Protein AF-A0A3M1XAQ1-F1 (afdb_monomer_lite)

Structure (mmCIF, N/CA/C/O backbone):
data_AF-A0A3M1XAQ1-F1
#
_entry.id   AF-A0A3M1XAQ1-F1
#
loop_
_atom_site.group_PDB
_atom_site.id
_atom_site.type_symbol
_atom_site.label_atom_id
_atom_site.label_alt_id
_atom_site.label_comp_id
_atom_site.label_asym_id
_atom_site.label_entity_id
_atom_site.label_seq_id
_atom_site.pdbx_PDB_ins_code
_atom_site.Cartn_x
_atom_site.Cartn_y
_atom_site.Cartn_z
_atom_site.occupancy
_atom_site.B_iso_or_equiv
_atom_site.auth_seq_id
_atom_site.auth_comp_id
_atom_site.auth_asym_id
_atom_site.auth_atom_id
_atom_site.pdbx_PDB_model_num
ATOM 1 N N . MET A 1 1 ? 10.611 -20.715 -23.737 1.00 50.28 1 MET A N 1
ATOM 2 C CA . MET A 1 1 ? 11.105 -19.715 -22.766 1.00 50.28 1 MET A CA 1
ATOM 3 C C . M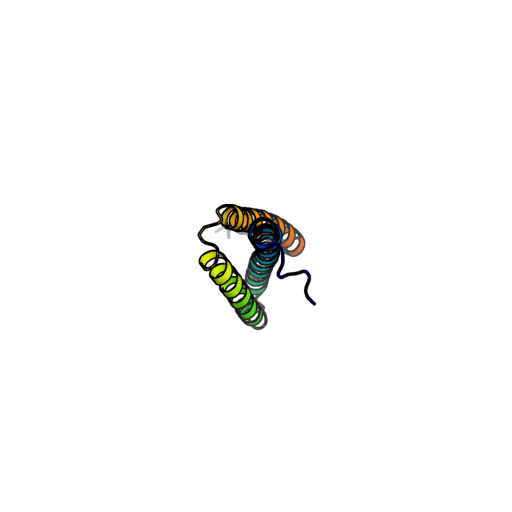ET A 1 1 ? 12.162 -18.827 -23.438 1.00 50.28 1 MET A C 1
ATOM 5 O O . MET A 1 1 ? 13.251 -18.686 -22.917 1.00 50.28 1 MET A O 1
ATOM 9 N N . THR A 1 2 ? 11.859 -18.276 -24.624 1.00 36.25 2 THR A N 1
ATOM 10 C CA . THR A 1 2 ? 12.825 -17.548 -25.488 1.00 36.25 2 THR A CA 1
ATOM 11 C C . THR A 1 2 ? 12.189 -16.377 -26.260 1.00 36.25 2 THR A C 1
ATOM 13 O O . THR A 1 2 ? 12.865 -15.686 -27.005 1.00 36.25 2 THR A O 1
ATOM 16 N N . TRP A 1 3 ? 10.897 -16.088 -26.049 1.00 40.53 3 TRP A N 1
ATOM 17 C CA . TRP A 1 3 ? 10.198 -14.948 -26.671 1.00 40.53 3 TRP A CA 1
ATOM 18 C C . TRP A 1 3 ? 10.388 -13.611 -25.925 1.00 40.53 3 TRP A C 1
ATOM 20 O O . TRP A 1 3 ? 10.024 -12.563 -26.447 1.00 40.53 3 TRP A O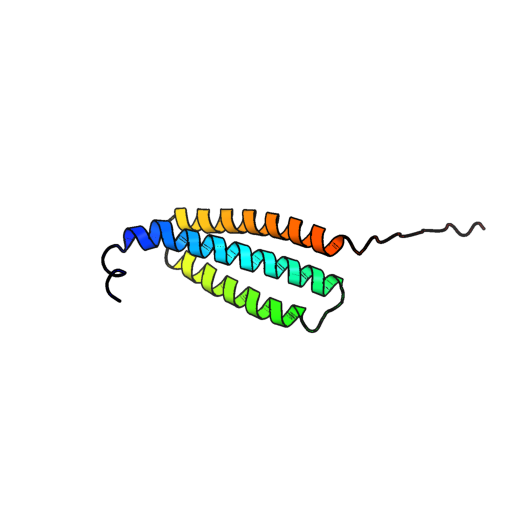 1
ATOM 30 N N . PHE A 1 4 ? 10.963 -13.628 -24.715 1.00 51.12 4 PHE A N 1
ATOM 31 C CA . PHE A 1 4 ? 11.193 -12.425 -23.897 1.00 51.12 4 PHE A CA 1
ATOM 32 C C . PHE A 1 4 ? 12.482 -11.665 -24.258 1.00 51.12 4 PHE A C 1
ATOM 34 O O . PHE A 1 4 ? 12.621 -10.508 -23.875 1.00 51.12 4 PHE A O 1
ATOM 41 N N . GLU A 1 5 ? 13.402 -12.267 -25.017 1.00 54.16 5 GLU A N 1
ATOM 42 C CA . GLU A 1 5 ? 14.699 -11.648 -25.339 1.00 54.16 5 GLU A CA 1
ATOM 43 C C . GLU A 1 5 ? 14.679 -10.754 -26.592 1.00 54.16 5 GLU A C 1
ATOM 45 O O . GLU A 1 5 ? 15.619 -9.997 -26.813 1.00 54.16 5 GLU A O 1
ATOM 50 N N . HIS A 1 6 ? 13.630 -10.792 -27.424 1.00 50.28 6 HIS A N 1
ATOM 51 C CA . HIS A 1 6 ? 13.658 -10.145 -28.749 1.00 50.28 6 HIS A CA 1
ATOM 52 C C . HIS A 1 6 ? 13.050 -8.731 -28.828 1.00 50.28 6 HIS A C 1
ATOM 54 O O . HIS A 1 6 ? 13.285 -8.035 -29.813 1.00 50.28 6 HIS A O 1
ATOM 60 N N . HIS A 1 7 ? 12.359 -8.235 -27.789 1.00 53.88 7 HIS A N 1
ATOM 61 C CA . HIS A 1 7 ? 11.823 -6.859 -27.767 1.00 53.88 7 HIS A CA 1
ATOM 62 C C . HIS A 1 7 ? 12.039 -6.146 -26.416 1.00 53.88 7 HIS A C 1
ATOM 64 O O . HIS A 1 7 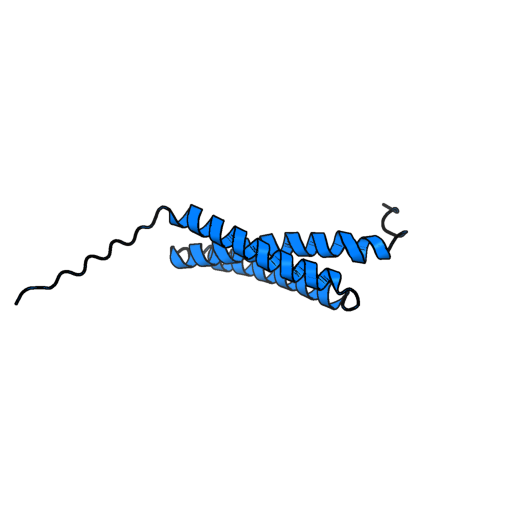? 11.071 -5.874 -25.698 1.00 53.88 7 HIS A O 1
ATOM 70 N N . PRO A 1 8 ? 13.289 -5.781 -26.066 1.00 59.00 8 PRO A N 1
ATOM 71 C CA . PRO A 1 8 ? 13.614 -5.095 -24.807 1.00 59.00 8 PRO A CA 1
ATOM 72 C C . PRO A 1 8 ? 12.865 -3.761 -24.619 1.00 59.00 8 PRO A C 1
ATOM 74 O O . PRO A 1 8 ? 12.651 -3.315 -23.495 1.00 59.00 8 PRO A O 1
ATOM 77 N N . GLN A 1 9 ? 12.400 -3.149 -25.712 1.00 58.91 9 GLN A N 1
ATOM 78 C CA . GLN A 1 9 ? 11.705 -1.861 -25.699 1.00 58.91 9 GLN A CA 1
ATOM 79 C C . GLN A 1 9 ? 10.216 -1.994 -25.321 1.00 58.91 9 GLN A C 1
ATOM 81 O O . GLN A 1 9 ? 9.723 -1.250 -24.484 1.00 58.91 9 GLN A O 1
ATOM 86 N N . LEU A 1 10 ? 9.479 -2.982 -25.839 1.00 61.19 10 LEU A N 1
ATOM 87 C CA . LEU A 1 10 ? 8.047 -3.136 -25.518 1.00 61.19 10 LEU A CA 1
ATOM 88 C C . LEU A 1 10 ? 7.813 -3.555 -24.059 1.00 61.19 10 LEU A C 1
ATOM 90 O O . LEU A 1 10 ? 6.885 -3.073 -23.405 1.00 61.19 10 LEU A O 1
ATOM 94 N N . PHE A 1 11 ? 8.679 -4.420 -23.528 1.00 65.50 11 PHE A N 1
ATOM 95 C CA . PHE A 1 11 ? 8.597 -4.844 -22.133 1.00 65.50 11 PHE A CA 1
ATOM 96 C C . PHE A 1 11 ? 8.865 -3.675 -21.175 1.00 65.50 11 PHE A C 1
ATOM 98 O O . PHE A 1 11 ? 8.093 -3.453 -20.243 1.00 65.50 11 PHE A O 1
ATOM 105 N N . ALA A 1 12 ? 9.906 -2.884 -21.453 1.00 63.88 12 ALA A N 1
ATOM 106 C CA . ALA A 1 12 ? 10.271 -1.724 -20.648 1.00 63.88 12 ALA A CA 1
ATOM 107 C C . ALA A 1 12 ? 9.246 -0.582 -20.717 1.00 63.88 12 ALA A C 1
ATOM 109 O O . ALA A 1 12 ? 9.067 0.122 -19.725 1.00 63.88 12 ALA A O 1
ATOM 110 N N . TRP A 1 13 ? 8.569 -0.397 -21.855 1.00 66.50 13 TRP A N 1
ATOM 111 C CA . TRP A 1 13 ? 7.678 0.744 -22.082 1.00 66.50 13 TRP A CA 1
ATOM 112 C C . TRP A 1 13 ? 6.198 0.487 -21.800 1.00 66.50 13 TRP A C 1
ATOM 114 O O . TRP A 1 13 ? 5.475 1.447 -21.550 1.00 66.50 13 TRP A O 1
ATOM 124 N N . VAL A 1 14 ? 5.740 -0.769 -21.784 1.00 70.31 14 VAL A N 1
ATOM 125 C CA . VAL A 1 14 ? 4.310 -1.082 -21.600 1.00 70.31 14 VAL A CA 1
ATOM 126 C C . VAL A 1 14 ? 4.074 -2.059 -20.454 1.00 70.31 14 VAL A C 1
ATOM 128 O O . VAL A 1 14 ? 3.331 -1.757 -19.524 1.00 70.31 14 VAL A O 1
ATOM 131 N N . ILE A 1 15 ? 4.728 -3.220 -20.475 1.00 75.81 15 ILE A N 1
ATOM 132 C CA . ILE A 1 15 ? 4.457 -4.287 -19.497 1.00 75.81 15 ILE A CA 1
ATOM 133 C C . ILE A 1 15 ? 4.911 -3.866 -18.097 1.00 75.81 15 ILE A C 1
ATOM 135 O O . ILE A 1 15 ? 4.202 -4.057 -17.113 1.00 75.81 15 ILE A O 1
ATOM 139 N N . LEU A 1 16 ? 6.081 -3.249 -18.013 1.00 76.50 16 LEU A N 1
ATOM 140 C CA . LEU A 1 16 ? 6.716 -2.879 -16.759 1.00 76.50 16 LEU A CA 1
ATOM 141 C C . LEU A 1 16 ? 5.958 -1.756 -16.015 1.00 76.50 16 LEU A C 1
ATOM 143 O O . LEU A 1 16 ? 5.672 -1.948 -14.830 1.00 76.50 16 LEU A O 1
ATOM 147 N N . PRO A 1 17 ? 5.507 -0.663 -16.667 1.00 78.56 17 PRO A N 1
ATOM 148 C CA . PRO A 1 17 ? 4.595 0.304 -16.049 1.00 78.56 17 PRO A CA 1
ATOM 149 C C . PRO A 1 17 ? 3.262 -0.301 -15.588 1.00 78.56 17 PRO A C 1
ATOM 151 O O . PRO A 1 17 ? 2.7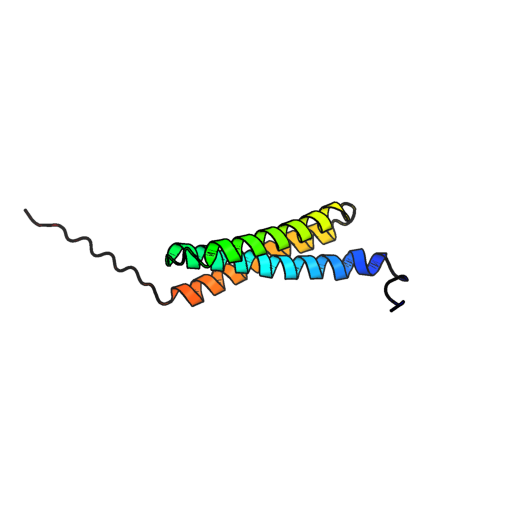78 0.060 -14.519 1.00 78.56 17 PRO A O 1
ATOM 154 N N . ILE A 1 18 ? 2.682 -1.238 -16.349 1.00 81.81 18 ILE A N 1
ATOM 155 C CA . ILE A 1 18 ? 1.420 -1.905 -15.984 1.00 81.81 18 ILE A CA 1
ATOM 156 C C . ILE A 1 18 ? 1.600 -2.775 -14.736 1.00 81.81 18 ILE A C 1
ATOM 158 O O . ILE A 1 18 ? 0.783 -2.728 -13.817 1.00 81.81 18 ILE A O 1
ATOM 162 N N . VAL A 1 19 ? 2.685 -3.545 -14.660 1.00 81.69 19 VAL A N 1
ATOM 163 C CA . VAL A 1 19 ? 2.988 -4.359 -13.475 1.00 81.69 19 VAL A CA 1
ATOM 164 C C . VAL A 1 19 ? 3.215 -3.469 -12.251 1.00 81.69 19 VAL A C 1
ATOM 166 O O . VAL A 1 19 ? 2.666 -3.753 -11.188 1.00 81.69 19 VAL A O 1
ATOM 169 N N . ILE A 1 20 ? 3.953 -2.362 -12.403 1.00 83.69 20 ILE A N 1
ATOM 170 C CA . ILE A 1 20 ? 4.133 -1.365 -11.336 1.00 83.69 20 ILE A CA 1
ATOM 171 C C . ILE A 1 20 ? 2.781 -0.792 -10.901 1.00 83.69 20 ILE A C 1
ATOM 173 O O . ILE A 1 20 ? 2.521 -0.690 -9.704 1.00 83.69 20 ILE A O 1
ATOM 177 N N . PHE A 1 21 ? 1.907 -0.453 -11.847 1.00 86.81 21 PHE A N 1
ATOM 178 C CA . PHE A 1 21 ? 0.581 0.088 -11.569 1.00 86.81 21 PHE A CA 1
ATOM 179 C C . PHE A 1 21 ? -0.245 -0.857 -10.683 1.00 86.81 21 PHE A C 1
ATOM 181 O O . PHE A 1 21 ? -0.712 -0.450 -9.618 1.00 86.81 21 PHE A O 1
ATOM 188 N N . PHE A 1 22 ? -0.359 -2.136 -11.056 1.00 86.38 22 PHE A N 1
ATOM 189 C CA . PHE A 1 22 ? -1.092 -3.121 -10.254 1.00 86.38 22 PHE A CA 1
ATOM 190 C C . PHE A 1 22 ? -0.421 -3.398 -8.904 1.00 86.38 22 PHE A C 1
ATOM 192 O O . PHE A 1 22 ? -1.108 -3.453 -7.882 1.00 86.38 22 PHE A O 1
ATOM 199 N N . ALA A 1 23 ? 0.911 -3.503 -8.867 1.00 86.12 23 ALA A N 1
ATOM 200 C CA . ALA A 1 23 ? 1.654 -3.664 -7.619 1.00 86.12 23 ALA A CA 1
ATOM 201 C C . ALA A 1 23 ? 1.402 -2.491 -6.653 1.00 86.12 23 ALA A C 1
ATOM 203 O O . ALA A 1 23 ? 1.219 -2.704 -5.454 1.00 86.12 23 ALA A O 1
ATOM 204 N N . ARG A 1 24 ? 1.315 -1.254 -7.166 1.00 88.44 24 ARG A N 1
ATOM 205 C CA . ARG A 1 24 ? 0.989 -0.063 -6.367 1.00 88.44 24 ARG A CA 1
ATOM 206 C C . ARG A 1 24 ? -0.444 -0.042 -5.871 1.00 88.44 24 ARG A C 1
ATOM 208 O O . ARG A 1 24 ? -0.654 0.359 -4.729 1.00 88.44 24 ARG A O 1
ATOM 215 N N . ILE A 1 25 ? -1.408 -0.498 -6.667 1.00 90.19 25 ILE A N 1
ATOM 216 C CA . ILE A 1 25 ? -2.795 -0.627 -6.203 1.00 90.19 25 ILE A CA 1
ATOM 217 C C . ILE A 1 25 ? -2.867 -1.573 -5.003 1.00 90.19 25 ILE A C 1
ATOM 219 O O . ILE A 1 25 ? -3.493 -1.239 -3.994 1.00 90.19 25 ILE A O 1
ATOM 223 N N . VAL A 1 26 ? -2.198 -2.726 -5.089 1.00 88.62 26 VAL A N 1
ATOM 224 C CA . VAL A 1 26 ? -2.157 -3.704 -3.995 1.00 88.62 26 VAL A CA 1
ATOM 225 C C . VAL A 1 26 ? -1.450 -3.126 -2.767 1.00 88.62 26 VAL A C 1
ATOM 227 O O . VAL A 1 26 ? -2.003 -3.212 -1.674 1.00 88.62 26 VAL A O 1
ATOM 230 N N . ASP A 1 27 ? -0.289 -2.480 -2.929 1.00 91.12 27 ASP A N 1
ATOM 231 C CA . ASP A 1 27 ? 0.439 -1.847 -1.815 1.00 91.12 27 ASP A CA 1
ATOM 232 C C . ASP A 1 27 ? -0.423 -0.828 -1.059 1.00 91.12 27 ASP A C 1
ATOM 234 O O . ASP A 1 27 ? -0.525 -0.874 0.166 1.00 91.12 27 ASP A O 1
ATOM 238 N N . VAL A 1 28 ? -1.076 0.082 -1.786 1.00 90.56 28 VAL A N 1
ATOM 239 C CA . VAL A 1 28 ? -1.907 1.125 -1.171 1.00 90.56 28 VAL A CA 1
ATOM 240 C C . VAL A 1 28 ? -3.147 0.520 -0.513 1.00 90.56 28 VAL A C 1
ATOM 242 O O . VAL A 1 28 ? -3.512 0.925 0.586 1.00 90.56 28 VAL A O 1
ATOM 245 N N . SER A 1 29 ? -3.749 -0.504 -1.119 1.00 89.06 29 SER A N 1
ATOM 246 C CA . SER A 1 29 ? -4.895 -1.201 -0.523 1.00 89.06 29 SER A CA 1
ATOM 247 C C . SER A 1 29 ? -4.513 -1.911 0.783 1.00 89.06 29 SER A C 1
ATOM 249 O O . SER A 1 29 ? -5.226 -1.801 1.782 1.00 89.06 29 SER A O 1
ATOM 251 N N . LEU A 1 30 ? -3.361 -2.594 0.818 1.00 90.31 30 LEU A N 1
ATOM 252 C CA . LEU A 1 30 ? -2.828 -3.227 2.032 1.00 90.31 30 LEU A CA 1
ATOM 253 C C . LEU A 1 30 ? -2.535 -2.196 3.124 1.00 90.31 30 LEU A C 1
ATOM 255 O O . LEU A 1 30 ? -2.835 -2.438 4.296 1.00 90.31 30 LEU A O 1
ATOM 259 N N . ARG A 1 31 ? -2.024 -1.025 2.734 1.00 90.75 31 ARG A N 1
ATOM 260 C CA . ARG A 1 31 ? -1.794 0.105 3.634 1.00 90.75 31 ARG A CA 1
ATOM 261 C C . ARG A 1 31 ? -3.080 0.574 4.300 1.00 90.75 31 ARG A C 1
ATOM 263 O O . ARG A 1 31 ? -3.089 0.766 5.517 1.00 90.75 31 ARG A O 1
ATOM 270 N N . THR A 1 32 ? -4.167 0.702 3.542 1.00 91.25 32 THR A N 1
ATOM 271 C CA . THR A 1 32 ? -5.484 1.059 4.086 1.00 91.25 32 THR A CA 1
ATOM 272 C C . THR A 1 32 ? -6.010 -0.018 5.033 1.00 91.25 32 THR A C 1
ATOM 274 O O . THR A 1 32 ? -6.409 0.290 6.155 1.00 91.25 32 THR A O 1
ATOM 277 N N . ILE A 1 33 ? -5.931 -1.297 4.646 1.00 89.00 33 ILE A N 1
ATOM 278 C CA . ILE A 1 33 ? -6.335 -2.420 5.511 1.00 89.00 33 ILE A CA 1
ATOM 279 C C . ILE A 1 33 ? -5.549 -2.399 6.823 1.00 89.00 33 ILE A C 1
ATOM 281 O O . ILE A 1 33 ? -6.133 -2.552 7.896 1.00 89.00 33 ILE A O 1
ATOM 285 N N . ARG A 1 34 ? -4.233 -2.171 6.764 1.00 90.25 34 ARG A N 1
ATOM 286 C CA . ARG A 1 34 ? -3.385 -2.058 7.953 1.00 90.25 34 ARG A CA 1
ATOM 287 C C . ARG A 1 34 ? -3.880 -0.950 8.877 1.00 90.25 34 ARG A C 1
ATOM 289 O O . ARG A 1 34 ? -4.007 -1.195 10.074 1.00 90.25 34 ARG A O 1
ATOM 296 N N . VAL A 1 35 ? -4.168 0.239 8.344 1.00 88.69 35 VAL A N 1
ATOM 297 C CA . VAL A 1 35 ? -4.695 1.363 9.136 1.00 88.69 35 VAL A CA 1
ATOM 298 C C . VAL A 1 35 ? -6.014 0.974 9.808 1.00 88.69 35 VAL A C 1
ATOM 300 O O . VAL A 1 35 ? -6.137 1.138 11.019 1.00 88.69 35 VAL A O 1
ATOM 303 N N . ILE A 1 36 ? -6.948 0.359 9.079 1.00 86.81 36 ILE A N 1
ATOM 304 C CA . ILE A 1 36 ? -8.235 -0.097 9.632 1.00 86.81 36 ILE A CA 1
ATOM 305 C C . ILE A 1 36 ? -8.043 -1.158 10.726 1.00 86.81 36 ILE A C 1
ATOM 307 O O . ILE A 1 36 ? -8.720 -1.144 11.752 1.00 86.81 36 ILE A O 1
ATOM 311 N N . LEU A 1 37 ? -7.112 -2.097 10.554 1.00 86.50 37 LEU A N 1
ATOM 312 C CA . LEU A 1 37 ? -6.823 -3.107 11.575 1.00 86.50 37 LEU A CA 1
ATOM 313 C C . LEU A 1 37 ? -6.212 -2.488 12.837 1.00 86.50 37 LEU A C 1
ATOM 315 O O . LEU A 1 37 ? -6.527 -2.930 13.943 1.00 86.50 37 LEU A O 1
ATOM 319 N N . ILE A 1 38 ? -5.382 -1.451 12.686 1.00 88.00 38 ILE A N 1
ATOM 320 C CA . ILE A 1 38 ? -4.833 -0.684 13.811 1.00 88.00 38 ILE A CA 1
ATOM 321 C C . ILE A 1 38 ? -5.955 0.051 14.548 1.00 88.00 38 ILE A C 1
ATOM 323 O O . ILE A 1 38 ? -6.033 -0.061 15.773 1.00 88.00 38 ILE A O 1
ATOM 327 N N . THR A 1 39 ? -6.849 0.744 13.832 1.00 84.56 39 THR A N 1
ATOM 328 C CA . THR A 1 39 ? -7.980 1.463 14.448 1.00 84.56 39 THR A CA 1
ATOM 329 C C . THR A 1 39 ? -8.983 0.513 15.109 1.00 84.56 39 THR A C 1
ATOM 331 O O . THR A 1 39 ? -9.580 0.869 16.121 1.00 84.56 39 THR A O 1
ATOM 334 N N . ARG A 1 40 ? -9.099 -0.731 14.624 1.00 83.31 40 ARG A N 1
ATOM 335 C CA . ARG A 1 40 ? -9.874 -1.822 15.250 1.00 83.31 40 ARG A CA 1
ATOM 336 C C . ARG A 1 40 ? -9.152 -2.550 16.390 1.00 83.31 40 ARG A C 1
ATOM 338 O O . ARG A 1 40 ? -9.695 -3.501 16.947 1.00 83.31 40 ARG A O 1
ATOM 345 N N . GLY A 1 41 ? -7.924 -2.162 16.734 1.00 83.94 41 GLY A N 1
ATOM 346 C CA . GLY A 1 41 ? -7.165 -2.766 17.833 1.00 83.94 41 GLY A CA 1
ATOM 347 C C . GLY A 1 41 ? -6.531 -4.132 17.528 1.00 83.94 41 GLY A C 1
ATOM 348 O O . GLY A 1 41 ? -5.971 -4.754 18.433 1.00 83.94 41 GLY A O 1
ATOM 349 N N . GLN A 1 42 ? -6.533 -4.600 16.274 1.00 83.25 42 GLN A N 1
ATOM 350 C CA . GLN A 1 42 ? -5.883 -5.852 15.862 1.00 83.25 42 GLN A CA 1
ATOM 351 C C . GLN A 1 42 ? -4.361 -5.697 15.699 1.00 83.25 42 GLN A C 1
ATOM 353 O O . GLN A 1 42 ? -3.787 -5.790 14.612 1.00 83.25 42 GLN A O 1
ATOM 358 N N . ARG A 1 43 ? -3.679 -5.512 16.831 1.00 81.31 43 ARG A N 1
ATOM 359 C CA . ARG A 1 43 ? -2.236 -5.222 16.907 1.00 81.31 43 ARG A CA 1
ATOM 360 C C . ARG A 1 43 ? -1.316 -6.377 16.487 1.00 81.31 43 ARG A C 1
ATOM 362 O O . ARG A 1 43 ? -0.129 -6.146 16.299 1.00 81.31 43 ARG A O 1
ATOM 369 N N . ARG A 1 44 ? -1.831 -7.605 16.340 1.00 88.06 44 ARG A N 1
ATOM 370 C CA . ARG A 1 44 ? -1.035 -8.779 15.918 1.00 88.06 44 ARG A CA 1
ATOM 371 C C . ARG A 1 44 ? -0.929 -8.928 14.400 1.00 88.06 44 ARG A C 1
ATOM 373 O O . ARG A 1 44 ? 0.112 -9.338 13.908 1.00 88.06 44 ARG A O 1
ATOM 380 N N . VAL A 1 45 ? -1.989 -8.589 13.666 1.00 87.69 45 VAL A N 1
ATOM 381 C CA . VAL A 1 45 ? -2.055 -8.776 12.205 1.00 87.69 45 VAL A CA 1
ATOM 382 C C . VAL A 1 45 ? -1.469 -7.569 11.467 1.00 87.69 45 VAL A C 1
ATOM 384 O O . VAL A 1 45 ? -0.796 -7.729 10.452 1.00 87.69 45 VAL A O 1
ATOM 387 N N . ALA A 1 46 ? -1.655 -6.359 12.007 1.00 88.75 46 ALA A N 1
ATOM 388 C CA . ALA A 1 46 ? -1.168 -5.127 11.385 1.00 88.75 46 ALA A CA 1
ATOM 389 C C . ALA A 1 46 ? 0.357 -5.096 11.105 1.00 88.75 46 ALA A C 1
ATOM 391 O O . ALA A 1 46 ? 0.733 -4.666 10.012 1.00 88.75 46 ALA A O 1
ATOM 392 N N . PRO A 1 47 ? 1.249 -5.574 12.002 1.00 91.38 47 PRO A N 1
ATOM 393 C CA . PRO A 1 47 ? 2.688 -5.615 11.732 1.00 91.38 47 PRO A CA 1
ATOM 394 C C . PRO A 1 47 ? 3.061 -6.597 10.618 1.00 91.38 47 PRO A C 1
ATOM 396 O O . PRO A 1 47 ? 3.929 -6.293 9.805 1.00 91.38 47 PRO A O 1
ATOM 399 N N . VAL A 1 48 ? 2.381 -7.748 10.543 1.00 93.00 48 VAL A N 1
ATOM 400 C CA . VAL A 1 48 ? 2.619 -8.760 9.501 1.00 93.00 48 VAL A CA 1
ATOM 401 C C . VAL A 1 48 ? 2.275 -8.191 8.127 1.00 93.00 48 VAL A C 1
ATOM 403 O O . VAL A 1 48 ? 3.068 -8.302 7.199 1.00 93.00 48 VAL A O 1
ATOM 406 N N . ILE A 1 49 ? 1.138 -7.502 8.007 1.00 91.06 49 ILE A N 1
ATOM 407 C CA . ILE A 1 49 ? 0.766 -6.813 6.763 1.00 91.06 49 ILE A CA 1
ATOM 408 C C . ILE A 1 49 ? 1.781 -5.717 6.425 1.00 91.06 49 ILE A C 1
ATOM 410 O O . ILE A 1 49 ? 2.203 -5.613 5.278 1.00 91.06 49 ILE A O 1
ATOM 414 N N . GLY A 1 50 ? 2.223 -4.940 7.420 1.00 91.19 50 GLY A N 1
ATOM 415 C CA . GLY A 1 50 ? 3.243 -3.908 7.225 1.00 91.19 50 GLY A CA 1
ATOM 416 C C . GLY A 1 50 ? 4.582 -4.454 6.716 1.00 91.19 50 GLY A C 1
ATOM 417 O O . GLY A 1 50 ? 5.239 -3.795 5.915 1.00 91.19 50 GLY A O 1
ATOM 418 N N . PHE A 1 51 ? 4.962 -5.666 7.128 1.00 93.00 51 PHE A N 1
ATOM 419 C CA . PHE A 1 51 ? 6.151 -6.344 6.615 1.00 93.00 51 PHE A CA 1
ATOM 420 C C . PHE A 1 51 ? 6.024 -6.683 5.121 1.00 93.00 51 PHE A C 1
ATOM 422 O O . PHE A 1 51 ? 6.943 -6.423 4.349 1.00 93.00 51 PHE A O 1
ATOM 429 N N . PHE A 1 52 ? 4.877 -7.203 4.680 1.00 90.94 52 PHE A N 1
ATOM 430 C CA . PHE A 1 52 ? 4.654 -7.462 3.253 1.00 90.94 52 PHE A CA 1
ATOM 431 C C . PHE A 1 52 ? 4.527 -6.170 2.432 1.00 90.94 52 PHE A C 1
ATOM 433 O O . PHE A 1 52 ? 5.050 -6.108 1.322 1.00 90.94 52 PHE A O 1
ATOM 440 N N . GLU A 1 53 ? 3.898 -5.127 2.986 1.00 91.06 53 GLU A N 1
ATOM 441 C CA . GLU A 1 53 ? 3.800 -3.798 2.362 1.00 91.06 53 GLU A CA 1
ATOM 442 C C . GLU A 1 53 ? 5.193 -3.248 2.029 1.00 91.06 53 GLU A C 1
ATOM 444 O O . GLU A 1 53 ? 5.471 -2.906 0.880 1.00 91.06 53 GLU A O 1
ATOM 449 N N . ILE A 1 54 ? 6.118 -3.234 2.997 1.00 92.69 54 ILE A N 1
ATOM 450 C CA . ILE A 1 54 ? 7.449 -2.671 2.744 1.00 92.69 54 ILE A CA 1
ATOM 451 C C . ILE A 1 54 ? 8.251 -3.492 1.722 1.00 92.69 54 ILE A C 1
ATOM 453 O O . ILE A 1 54 ? 9.007 -2.909 0.946 1.00 92.69 54 ILE A O 1
ATOM 457 N N . LEU A 1 55 ? 8.055 -4.815 1.650 1.00 91.62 55 LEU A N 1
ATOM 458 C CA . LEU A 1 55 ? 8.678 -5.655 0.619 1.00 91.62 55 LEU A CA 1
ATOM 459 C C . LEU A 1 55 ? 8.181 -5.295 -0.786 1.00 91.62 55 LEU A C 1
ATOM 461 O O . LEU A 1 55 ? 8.993 -5.111 -1.692 1.00 91.62 55 LEU A O 1
ATOM 465 N N . ILE A 1 56 ? 6.866 -5.147 -0.972 1.00 88.25 56 ILE A N 1
ATOM 466 C CA . ILE A 1 56 ? 6.281 -4.751 -2.264 1.00 88.25 56 ILE A CA 1
ATOM 467 C C . ILE A 1 56 ? 6.781 -3.361 -2.664 1.00 88.25 56 ILE A C 1
ATOM 469 O O . ILE A 1 56 ? 7.174 -3.138 -3.816 1.00 88.25 56 ILE A O 1
ATOM 473 N N . TRP A 1 57 ? 6.810 -2.432 -1.709 1.00 89.38 57 TRP A N 1
ATOM 474 C CA . TRP A 1 57 ? 7.311 -1.085 -1.939 1.00 89.38 57 TRP A CA 1
ATOM 475 C C . TRP A 1 57 ? 8.784 -1.082 -2.371 1.00 89.38 57 TRP A C 1
ATOM 477 O O . TRP A 1 57 ? 9.115 -0.450 -3.376 1.00 89.38 57 TRP A O 1
ATOM 487 N N . LEU A 1 58 ? 9.650 -1.839 -1.681 1.00 89.50 58 LEU A N 1
ATOM 488 C CA . LEU A 1 58 ? 11.077 -1.958 -2.008 1.00 89.50 58 LEU A CA 1
ATOM 489 C C . LEU A 1 58 ? 11.317 -2.544 -3.407 1.00 89.50 58 LEU A C 1
ATOM 491 O O . LEU A 1 58 ? 12.132 -2.020 -4.168 1.00 89.50 58 LEU A O 1
ATOM 495 N N . LEU A 1 59 ? 10.582 -3.595 -3.776 1.00 86.38 59 LEU A N 1
ATOM 496 C CA . LEU A 1 59 ? 10.671 -4.184 -5.116 1.00 86.38 59 LEU A CA 1
ATOM 497 C C . LEU A 1 59 ? 10.246 -3.183 -6.197 1.00 86.38 59 LEU A C 1
ATOM 499 O O . LEU A 1 59 ? 10.881 -3.079 -7.247 1.00 86.38 59 LEU A O 1
ATOM 503 N N . THR A 1 60 ? 9.202 -2.403 -5.921 1.00 83.31 60 THR A N 1
ATOM 504 C CA . THR A 1 60 ? 8.680 -1.415 -6.868 1.00 83.31 60 THR A CA 1
ATOM 505 C C . THR A 1 60 ? 9.646 -0.247 -7.056 1.00 83.31 60 THR A C 1
ATOM 507 O O . THR A 1 60 ? 9.929 0.140 -8.189 1.00 83.31 60 THR A O 1
ATOM 510 N N . ILE A 1 61 ? 10.189 0.308 -5.968 1.00 83.62 61 ILE A N 1
ATOM 511 C CA . ILE A 1 61 ? 11.096 1.459 -6.053 1.00 83.62 61 ILE A CA 1
ATOM 512 C C . ILE A 1 61 ? 12.415 1.083 -6.738 1.00 83.62 61 ILE A C 1
ATOM 514 O O . ILE A 1 61 ? 12.909 1.841 -7.573 1.00 83.62 61 ILE A O 1
ATOM 518 N N . GLN A 1 62 ? 12.940 -0.122 -6.480 1.00 84.12 62 GLN A N 1
ATOM 519 C CA . GLN A 1 62 ? 14.113 -0.640 -7.186 1.00 84.12 62 GLN A CA 1
ATOM 520 C C . GLN A 1 62 ? 13.864 -0.716 -8.698 1.00 84.12 62 GLN A C 1
ATOM 522 O O . GLN A 1 62 ? 14.757 -0.412 -9.488 1.00 84.12 62 GLN A O 1
ATOM 527 N N . GLN A 1 63 ? 12.656 -1.107 -9.109 1.00 79.50 63 GLN A N 1
ATOM 528 C CA . GLN A 1 63 ? 12.306 -1.218 -10.519 1.00 79.50 63 GLN A CA 1
ATOM 529 C C . GLN A 1 63 ? 12.271 0.143 -11.225 1.00 79.50 63 GLN A C 1
ATOM 531 O O . GLN A 1 63 ? 12.724 0.242 -12.367 1.00 79.50 63 GLN A O 1
ATOM 536 N N . ILE A 1 64 ? 11.800 1.185 -10.535 1.00 79.69 64 ILE A N 1
ATOM 537 C CA . ILE A 1 64 ? 11.779 2.569 -11.034 1.00 79.69 64 ILE A CA 1
ATOM 538 C C . ILE A 1 64 ? 13.204 3.092 -11.203 1.00 79.69 64 ILE A C 1
ATOM 540 O O . ILE A 1 64 ? 13.549 3.593 -12.268 1.00 79.69 64 ILE A O 1
ATOM 544 N N . PHE A 1 65 ? 14.064 2.898 -10.197 1.00 79.50 65 PHE A N 1
ATOM 545 C CA . PHE A 1 65 ? 15.469 3.313 -10.268 1.00 79.50 65 PHE A CA 1
ATOM 546 C C . PHE A 1 6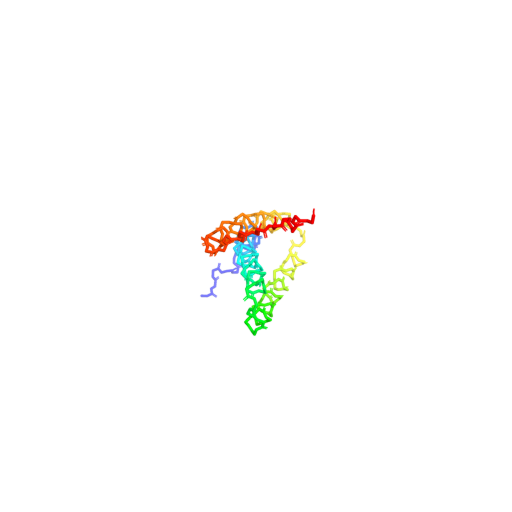5 ? 16.287 2.562 -11.328 1.00 79.50 65 PHE A C 1
ATOM 548 O O . PHE A 1 65 ? 17.318 3.061 -11.765 1.00 79.50 65 PHE A O 1
ATOM 555 N N . LYS A 1 66 ? 15.853 1.376 -11.765 1.00 73.69 66 LYS A N 1
ATOM 556 C CA . LYS A 1 66 ? 16.477 0.662 -12.892 1.00 73.69 66 LYS A CA 1
ATOM 557 C C . LYS A 1 66 ? 16.024 1.169 -14.264 1.00 73.69 66 LYS A C 1
ATOM 559 O O . LYS A 1 66 ? 16.705 0.900 -15.244 1.00 73.69 66 LYS A O 1
ATOM 564 N N . HIS A 1 67 ? 14.895 1.875 -14.340 1.00 71.19 67 HIS A N 1
ATOM 565 C CA . HIS A 1 67 ? 14.284 2.351 -15.588 1.00 71.19 67 HIS A CA 1
ATOM 566 C C . HIS A 1 67 ? 14.072 3.871 -15.551 1.00 71.19 67 HIS A C 1
ATOM 568 O O . HIS A 1 67 ? 13.025 4.366 -15.967 1.00 71.19 67 HIS A O 1
ATOM 574 N N . LEU A 1 68 ? 15.074 4.604 -15.045 1.00 63.16 68 LEU A N 1
ATOM 575 C CA . LEU A 1 68 ? 15.060 6.069 -14.915 1.00 63.16 68 LEU A CA 1
ATOM 576 C C . LEU A 1 68 ? 14.831 6.776 -16.256 1.00 63.16 68 LEU A C 1
ATOM 578 O O . LEU A 1 68 ? 14.191 7.822 -16.296 1.00 63.16 68 LEU A O 1
ATOM 582 N N . ASP A 1 69 ? 15.297 6.173 -17.350 1.00 65.88 69 ASP A N 1
ATOM 583 C CA . ASP A 1 69 ? 15.166 6.725 -18.701 1.00 65.88 69 ASP A CA 1
ATOM 584 C C . ASP A 1 69 ? 13.727 6.669 -19.242 1.00 65.88 69 ASP A C 1
ATOM 586 O O . ASP A 1 69 ? 13.418 7.281 -20.265 1.00 65.88 69 ASP A O 1
ATOM 590 N N . ASN A 1 70 ? 12.821 5.947 -18.569 1.00 69.50 70 ASN A N 1
ATOM 591 C CA . ASN A 1 70 ? 11.445 5.782 -19.014 1.00 69.50 70 ASN A CA 1
ATOM 592 C C . ASN A 1 70 ? 10.447 6.549 -18.138 1.00 69.50 70 ASN A C 1
ATOM 594 O O . ASN A 1 70 ? 9.917 6.040 -17.146 1.00 69.50 70 ASN A O 1
ATOM 598 N N . TRP A 1 71 ? 10.108 7.763 -18.571 1.00 77.12 71 TRP A N 1
ATOM 599 C CA . TRP A 1 71 ? 9.101 8.614 -17.929 1.00 77.12 71 TRP A CA 1
ATOM 600 C C . TRP A 1 71 ? 7.715 7.942 -17.786 1.00 77.12 71 TRP A C 1
ATOM 602 O O . TRP A 1 71 ? 6.964 8.259 -16.861 1.00 77.12 71 TRP A O 1
ATOM 612 N N . ILE A 1 72 ? 7.381 6.963 -18.638 1.00 78.25 72 ILE A N 1
ATOM 613 C CA . ILE A 1 72 ? 6.107 6.228 -18.577 1.00 78.25 72 ILE A CA 1
ATOM 614 C C . ILE A 1 72 ? 6.033 5.347 -17.323 1.00 78.25 72 ILE A C 1
ATOM 616 O O . ILE A 1 72 ? 4.957 5.190 -16.746 1.00 78.25 72 ILE A O 1
ATOM 620 N N . ALA A 1 73 ? 7.161 4.822 -16.835 1.00 78.44 73 ALA A N 1
ATOM 621 C CA . ALA A 1 73 ? 7.186 4.054 -15.590 1.00 78.44 73 ALA A CA 1
ATOM 622 C C . ALA A 1 73 ? 6.805 4.924 -14.378 1.00 78.44 73 ALA A C 1
ATOM 624 O O . ALA A 1 73 ? 6.082 4.468 -13.489 1.00 78.44 73 ALA A O 1
ATOM 625 N N . TYR A 1 74 ? 7.207 6.199 -14.378 1.00 82.19 74 TYR A N 1
ATOM 626 C CA . TYR A 1 74 ? 6.805 7.166 -13.354 1.00 82.19 74 TYR A CA 1
ATOM 627 C C . TYR A 1 74 ? 5.318 7.501 -13.424 1.00 82.19 74 TYR A C 1
ATOM 629 O O . TYR A 1 74 ? 4.659 7.570 -12.386 1.00 82.19 74 TYR A O 1
ATOM 637 N N . LEU A 1 75 ? 4.767 7.655 -14.632 1.00 84.88 75 LEU A N 1
ATOM 638 C CA . LEU A 1 75 ? 3.325 7.822 -14.805 1.00 84.88 75 LEU A CA 1
ATOM 639 C C . LEU A 1 75 ? 2.546 6.594 -14.330 1.00 84.88 75 LEU A C 1
ATOM 641 O O . LEU A 1 75 ? 1.546 6.748 -13.630 1.00 84.88 75 LEU A O 1
ATOM 645 N N . GLY A 1 76 ? 3.003 5.383 -14.657 1.00 83.75 76 GLY A N 1
ATOM 646 C CA . GLY A 1 76 ? 2.414 4.136 -14.159 1.00 83.75 76 GLY A CA 1
ATOM 647 C C . GLY A 1 76 ? 2.429 4.066 -12.629 1.00 83.75 76 GLY A C 1
ATOM 648 O O . GLY A 1 76 ? 1.429 3.712 -12.007 1.00 83.75 76 GLY A O 1
ATOM 649 N N . TYR A 1 77 ? 3.523 4.503 -12.003 1.00 84.94 77 TYR A N 1
ATOM 650 C CA . TYR A 1 77 ? 3.623 4.588 -10.547 1.00 84.94 77 TYR A CA 1
ATOM 651 C C . TYR A 1 77 ? 2.662 5.621 -9.939 1.00 84.94 77 TYR A C 1
ATOM 653 O O . TYR A 1 77 ? 1.940 5.305 -8.991 1.00 84.94 77 TYR A O 1
ATOM 661 N N . ALA A 1 78 ? 2.633 6.846 -10.472 1.00 87.75 78 ALA A N 1
ATOM 662 C CA . ALA A 1 78 ? 1.791 7.927 -9.964 1.00 87.75 78 ALA A CA 1
ATOM 663 C C . ALA A 1 78 ? 0.295 7.624 -10.149 1.00 87.75 78 ALA A C 1
ATOM 665 O O . ALA A 1 78 ? -0.492 7.778 -9.214 1.00 87.75 78 ALA A O 1
ATOM 666 N N . SER A 1 79 ? -0.092 7.128 -11.327 1.00 90.56 79 SER A N 1
ATOM 667 C CA . SER A 1 79 ? -1.470 6.713 -11.615 1.00 90.56 79 SER A CA 1
ATOM 668 C C . SER A 1 79 ? -1.891 5.505 -10.779 1.00 90.56 79 SER A C 1
ATOM 670 O O . SER A 1 79 ? -2.993 5.505 -10.236 1.00 90.56 79 SER A O 1
ATOM 672 N N . GLY A 1 80 ? -1.008 4.518 -10.593 1.00 89.25 80 GLY A N 1
ATOM 673 C CA . GLY A 1 80 ? -1.269 3.350 -9.747 1.00 89.25 80 GLY A CA 1
ATOM 674 C C . GLY A 1 80 ? -1.447 3.728 -8.284 1.00 89.25 80 GLY A C 1
ATOM 675 O O . GLY A 1 80 ? -2.331 3.207 -7.607 1.00 89.25 80 GLY A O 1
ATOM 676 N N . PHE A 1 81 ? -0.670 4.700 -7.801 1.00 87.31 81 PHE A N 1
ATOM 677 C CA . PHE A 1 81 ? -0.856 5.264 -6.469 1.00 87.31 81 PHE A CA 1
ATOM 678 C C . PHE A 1 81 ? -2.195 5.999 -6.332 1.00 87.31 81 PHE A C 1
ATOM 680 O O . PHE A 1 81 ? -2.913 5.772 -5.359 1.00 87.31 81 PHE A O 1
ATOM 687 N N . ALA A 1 82 ? -2.566 6.849 -7.293 1.00 92.12 82 ALA A N 1
ATOM 688 C CA . ALA A 1 82 ? -3.844 7.561 -7.267 1.00 92.12 82 ALA A CA 1
ATOM 689 C C . ALA A 1 82 ? -5.044 6.594 -7.307 1.00 92.12 82 ALA A C 1
ATOM 691 O O . ALA A 1 82 ? -5.942 6.686 -6.469 1.00 92.12 82 ALA A O 1
ATOM 692 N N . ALA A 1 83 ? -5.022 5.616 -8.219 1.00 92.94 83 ALA A N 1
ATOM 693 C CA . ALA A 1 83 ? -6.056 4.589 -8.338 1.00 92.94 83 ALA A CA 1
ATOM 694 C C . ALA A 1 83 ? -6.137 3.702 -7.086 1.00 92.94 83 ALA A C 1
ATOM 696 O O . ALA A 1 83 ? -7.230 3.416 -6.598 1.00 92.94 83 ALA A O 1
ATOM 697 N N . GLY A 1 84 ? -4.987 3.314 -6.528 1.00 90.25 84 GLY A N 1
ATOM 698 C CA . GLY A 1 84 ? -4.907 2.547 -5.289 1.00 90.25 84 GLY A CA 1
ATOM 699 C C . GLY A 1 84 ? -5.512 3.285 -4.098 1.00 90.25 84 GLY A C 1
ATOM 700 O O . GLY A 1 84 ? -6.225 2.672 -3.312 1.00 90.25 84 GLY A O 1
ATOM 701 N N . ASN A 1 85 ? -5.300 4.602 -3.985 1.00 90.12 85 ASN A N 1
ATOM 702 C CA . ASN A 1 85 ? -5.927 5.405 -2.929 1.00 90.12 85 ASN A CA 1
ATOM 703 C C . ASN A 1 85 ? -7.445 5.480 -3.102 1.00 90.12 85 ASN A C 1
ATOM 705 O O . ASN A 1 85 ? -8.169 5.359 -2.119 1.00 90.12 85 ASN A O 1
ATOM 709 N N . TYR A 1 86 ? -7.937 5.632 -4.334 1.00 91.94 86 TYR A N 1
ATOM 710 C CA . TYR A 1 86 ? -9.376 5.608 -4.600 1.00 91.94 86 TYR A CA 1
ATOM 711 C C . TYR A 1 86 ? -10.010 4.268 -4.203 1.00 91.94 86 TYR A C 1
ATOM 713 O O . TYR A 1 86 ? -11.002 4.240 -3.477 1.00 91.94 86 TYR A O 1
ATOM 721 N N . LEU A 1 87 ? -9.390 3.154 -4.602 1.00 90.44 87 LEU A N 1
ATOM 722 C CA . LEU A 1 87 ? -9.796 1.813 -4.173 1.00 90.44 87 LEU A CA 1
ATOM 723 C C . LEU A 1 87 ? -9.730 1.648 -2.652 1.00 90.44 87 LEU A C 1
ATOM 725 O O . LEU A 1 87 ? -10.647 1.082 -2.063 1.00 90.44 87 LEU A O 1
ATOM 729 N N . GLY A 1 88 ? -8.682 2.174 -2.019 1.00 88.62 88 GLY A N 1
ATOM 730 C CA . GLY A 1 88 ? -8.525 2.200 -0.570 1.00 88.62 88 GLY A CA 1
ATOM 731 C C . GLY A 1 88 ? -9.676 2.928 0.120 1.00 88.62 88 GLY A C 1
ATOM 732 O O . GLY A 1 88 ? -10.257 2.369 1.041 1.00 88.62 88 GLY A O 1
ATOM 733 N N . MET A 1 89 ? -10.066 4.113 -0.362 1.00 87.81 89 MET A N 1
ATOM 734 C CA . MET A 1 89 ? -11.215 4.856 0.174 1.00 87.81 89 MET A CA 1
ATOM 735 C C . MET A 1 89 ? -12.512 4.049 0.059 1.00 87.81 89 MET A C 1
ATOM 737 O O . MET A 1 89 ? -13.249 3.938 1.031 1.00 87.81 89 MET A O 1
ATOM 741 N N . VAL A 1 90 ? -12.768 3.415 -1.091 1.00 87.88 90 VAL A N 1
ATOM 742 C CA . VAL A 1 90 ? -13.948 2.549 -1.272 1.00 87.88 90 VAL A CA 1
ATOM 743 C C . VAL A 1 90 ? -13.910 1.345 -0.324 1.00 87.88 90 VAL A C 1
ATOM 745 O O . VAL A 1 90 ? -14.940 0.947 0.222 1.00 87.88 90 VAL A O 1
ATOM 748 N N . LEU A 1 91 ? -12.731 0.753 -0.119 1.00 86.31 91 LEU A N 1
ATOM 749 C CA . LEU A 1 91 ? -12.539 -0.371 0.794 1.00 86.31 91 LEU A CA 1
ATOM 750 C C . LEU A 1 91 ? -12.761 0.044 2.253 1.00 86.31 91 LEU A C 1
ATOM 752 O O . LEU A 1 91 ? -13.400 -0.687 3.009 1.00 86.31 91 LEU A O 1
ATOM 756 N N . GLU A 1 92 ? -12.247 1.210 2.638 1.00 84.88 92 GLU A N 1
ATOM 757 C CA . G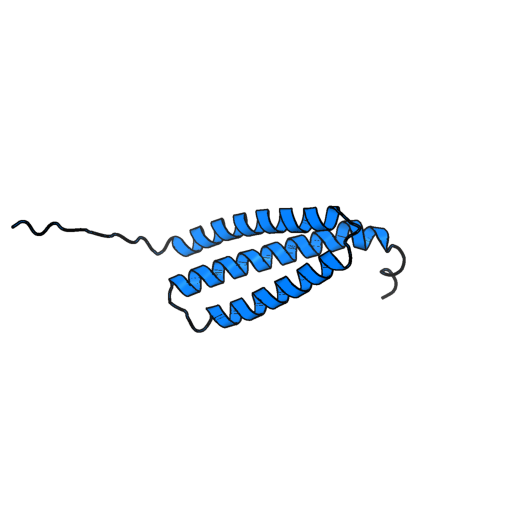LU A 1 92 ? -12.448 1.798 3.956 1.00 84.88 92 GLU A CA 1
ATOM 758 C C . GLU A 1 92 ? -13.927 2.028 4.219 1.00 84.88 92 GLU A C 1
ATOM 760 O O . GLU A 1 92 ? -14.420 1.534 5.225 1.00 84.88 92 GLU A O 1
ATOM 765 N N . ASP A 1 93 ? -14.645 2.654 3.288 1.00 83.19 93 ASP A N 1
ATOM 766 C CA . ASP A 1 93 ? -16.080 2.913 3.411 1.00 83.19 93 ASP A CA 1
ATOM 767 C C . ASP A 1 93 ? -16.859 1.598 3.582 1.00 83.19 93 ASP A C 1
ATOM 769 O O . ASP A 1 93 ? -17.643 1.427 4.515 1.00 83.19 93 ASP A O 1
ATOM 773 N N . ARG A 1 94 ? -16.551 0.587 2.755 1.00 80.56 94 ARG A N 1
ATOM 774 C CA . ARG A 1 94 ? -17.166 -0.750 2.834 1.00 80.56 94 ARG A CA 1
ATOM 775 C C . ARG A 1 94 ? -16.897 -1.466 4.156 1.00 80.56 94 ARG A C 1
ATOM 777 O O . ARG A 1 94 ? -17.767 -2.188 4.638 1.00 80.56 94 ARG A O 1
ATOM 784 N N . LEU A 1 95 ? -15.711 -1.292 4.736 1.00 77.94 95 LEU A N 1
ATOM 785 C CA . LEU A 1 95 ? -15.353 -1.871 6.030 1.00 77.94 95 LEU A CA 1
ATOM 786 C C . LEU A 1 95 ? -15.892 -1.024 7.200 1.00 77.94 95 LEU A C 1
ATOM 788 O O . LEU A 1 95 ? -16.218 -1.585 8.246 1.00 77.94 95 LEU A O 1
ATOM 792 N N . ALA A 1 96 ? -16.004 0.296 7.058 1.00 65.56 96 ALA A N 1
ATOM 793 C CA . ALA A 1 96 ? -16.428 1.240 8.092 1.00 65.56 96 ALA A CA 1
ATOM 794 C C . ALA A 1 96 ? -17.952 1.330 8.268 1.00 65.56 96 ALA A C 1
ATOM 796 O O . ALA A 1 96 ? -18.394 1.779 9.326 1.00 65.56 96 ALA A O 1
ATOM 797 N N . LEU A 1 97 ? -18.749 0.806 7.324 1.00 57.97 97 LEU A N 1
ATOM 798 C CA . LEU A 1 97 ? -20.219 0.679 7.407 1.00 57.97 97 LEU A CA 1
ATOM 799 C C . LEU A 1 97 ? -20.756 0.026 8.706 1.00 57.97 97 LEU A C 1
ATOM 801 O O . LEU A 1 97 ? -21.960 0.056 8.943 1.00 57.97 97 LEU A O 1
ATOM 805 N N . GLY A 1 98 ? -19.900 -0.553 9.557 1.00 51.78 98 GLY A N 1
ATOM 806 C CA . GLY A 1 98 ? -20.268 -1.128 10.856 1.00 51.78 98 GLY A CA 1
ATOM 807 C C . GLY A 1 98 ? -19.922 -0.304 12.108 1.00 51.78 98 GLY A C 1
ATOM 808 O O . GLY A 1 98 ? -20.269 -0.744 13.199 1.00 51.78 98 GLY A O 1
ATOM 809 N N . MET A 1 99 ? -19.235 0.845 12.015 1.00 58.19 99 MET A N 1
ATOM 810 C CA . MET A 1 99 ? -18.853 1.647 13.196 1.00 58.19 99 MET A CA 1
ATOM 811 C C . MET A 1 99 ? -19.397 3.079 13.125 1.00 58.19 99 MET A C 1
ATOM 813 O O . MET A 1 99 ? -18.664 4.018 12.829 1.00 58.19 99 MET A O 1
ATOM 817 N N . GLN A 1 100 ? -20.676 3.271 13.462 1.00 59.50 100 GLN A N 1
ATOM 818 C CA . GLN A 1 100 ? -21.171 4.604 13.816 1.00 59.50 100 GLN A CA 1
ATOM 819 C C . GLN A 1 100 ? -20.809 4.922 15.270 1.00 59.50 100 GLN A C 1
ATOM 821 O O . GLN A 1 100 ? -21.381 4.372 16.209 1.00 59.50 100 GLN A O 1
ATOM 826 N N . VAL A 1 101 ? -19.852 5.829 15.465 1.00 62.47 101 VAL A N 1
ATOM 827 C CA . VAL A 1 101 ? -19.531 6.368 16.792 1.00 62.47 101 VAL A CA 1
ATOM 828 C C . VAL A 1 101 ? -20.567 7.437 17.139 1.00 62.47 101 VAL A C 1
ATOM 830 O O . VAL A 1 101 ? -20.400 8.610 16.813 1.00 62.47 101 VAL A O 1
ATOM 833 N N . VAL A 1 102 ? -21.650 7.041 17.811 1.00 70.94 102 VAL A N 1
ATOM 834 C CA . VAL A 1 102 ? -22.593 7.994 18.411 1.00 70.94 102 VAL A CA 1
ATOM 835 C C . VAL A 1 102 ? -21.999 8.474 19.733 1.00 70.94 102 VAL A C 1
ATOM 837 O O . VAL A 1 102 ? -22.017 7.765 20.737 1.00 70.94 102 VAL A O 1
ATOM 840 N N . ARG A 1 103 ? -21.420 9.678 19.734 1.00 72.69 103 ARG A N 1
ATOM 841 C CA . ARG A 1 103 ? -20.890 10.311 20.947 1.00 72.69 103 ARG A CA 1
ATOM 842 C C . ARG A 1 103 ? -21.950 11.229 21.544 1.00 72.69 103 ARG A C 1
ATOM 844 O O . ARG A 1 103 ? -22.135 12.348 21.077 1.00 72.69 103 ARG A O 1
ATOM 851 N N . ILE A 1 104 ? -22.626 10.757 22.585 1.00 79.81 104 ILE A N 1
ATOM 852 C CA . ILE A 1 104 ? -23.551 11.579 23.368 1.00 79.81 104 ILE A CA 1
ATOM 853 C C . ILE A 1 104 ? -22.728 12.338 24.411 1.00 79.81 104 ILE A C 1
ATOM 855 O O . ILE A 1 104 ? -22.102 11.728 25.274 1.00 79.81 104 ILE A O 1
ATOM 859 N N . ILE A 1 105 ? -22.702 13.667 24.311 1.00 81.94 105 ILE A N 1
ATOM 860 C CA . ILE A 1 105 ? -22.129 14.550 25.333 1.00 81.94 105 ILE A CA 1
ATOM 861 C C . ILE A 1 105 ? -23.305 15.119 26.123 1.00 81.94 105 ILE A C 1
ATOM 863 O O . ILE A 1 105 ? -23.966 16.055 25.675 1.00 81.94 105 ILE A O 1
ATOM 867 N N . THR A 1 106 ? -23.603 14.532 27.278 1.00 83.06 106 THR A N 1
ATOM 868 C CA . THR A 1 106 ? -24.587 15.084 28.214 1.00 83.06 106 THR A CA 1
ATOM 869 C C . THR A 1 106 ? -23.960 16.230 28.999 1.00 83.06 106 THR A C 1
ATOM 871 O O . THR A 1 106 ? -22.870 16.082 29.549 1.00 83.06 106 THR A O 1
ATOM 874 N N . ARG A 1 107 ? -24.649 17.374 29.071 1.00 77.06 107 ARG A N 1
ATOM 875 C CA . ARG A 1 107 ? -24.347 18.403 30.071 1.00 77.06 107 ARG A CA 1
ATOM 876 C C . ARG A 1 107 ? -25.010 17.969 31.370 1.00 77.06 107 ARG A C 1
ATOM 878 O O . ARG A 1 107 ? -26.231 17.852 31.411 1.00 77.06 107 ARG A O 1
ATOM 885 N N . GLU A 1 108 ? -24.210 17.696 32.392 1.00 74.19 108 GLU A N 1
ATOM 886 C CA . GLU A 1 108 ? -24.709 17.598 33.759 1.00 74.19 108 GLU A CA 1
ATOM 887 C C . GLU A 1 108 ? -25.202 18.997 34.149 1.00 74.19 108 GLU A C 1
ATOM 889 O O . GLU A 1 108 ? -24.427 19.953 34.202 1.00 74.19 108 GLU A O 1
ATOM 894 N N . SER A 1 109 ? -26.521 19.144 34.257 1.00 59.09 109 SER A N 1
ATOM 895 C CA . SER A 1 109 ? -27.158 20.372 34.718 1.00 59.09 109 SER A CA 1
ATOM 896 C C . SER A 1 109 ? -26.912 20.502 36.218 1.00 59.09 109 SER A C 1
ATOM 898 O O . SER A 1 109 ? -27.527 19.778 36.998 1.00 59.09 109 SER A O 1
ATOM 900 N N . ALA A 1 110 ? -25.990 21.391 36.584 1.00 53.34 110 ALA A N 1
ATOM 901 C CA . ALA A 1 110 ? -25.872 21.946 37.929 1.00 53.34 110 ALA A CA 1
ATOM 902 C C . ALA A 1 110 ? -26.815 23.146 38.088 1.00 53.34 110 ALA A C 1
ATOM 904 O O . ALA A 1 110 ? -26.986 23.886 37.088 1.00 53.34 110 ALA A O 1
#

Secondary structure (DSSP, 8-state):
--SSSS-HHHIIIIIHHHHHHHHHHHHHHHHHHHHHHHHTT-TTHHHHHHHHHHHHHHHHHHHHHH-TT-HHHHHHHHHHHHHHHHHHHHHHHHHHTT------------

Radius of gyration: 20.17 Å; chains: 1; bounding box: 44×42×67 Å

pLDDT: mean 79.17, std 13.1, range [36.25, 93.0]

Foldseek 3Di:
DPPVPPCPPCCLAPVLLQVLLQLLLVLLLLVLVLVVCVVVVVPPVSVVSVVVSVVSVVVSVVSCVVNVVHVSSVVSNVNSNVVSVVVSVVVCCVVCVPDDPPDDDDDPDD

Sequence (110 aa):
MTWFEHHPQLFAWVILPIVIFFARIVDVSLRTIRVILITRGQRRVAPVIGFFEILIWLLTIQQIFKHLDNWIAYLGYASGFAAGNYLGMVLEDRLALGMQVVRIITRESA